Protein AF-A0AAV6C528-F1 (afdb_monomer_lite)

Sequence (82 aa):
MNKEERKQKEAELAACERFAEEAYDAMYEAHSSSDATGRYSDAKEAFYDAIRAARKLGLKGEVRRLEARLEHVKSVFRSQFS

Structure (mmCIF, N/CA/C/O backbone):
data_AF-A0AAV6C528-F1
#
_entry.id   AF-A0AAV6C528-F1
#
loop_
_atom_site.group_PDB
_atom_site.id
_atom_site.type_symbol
_atom_site.label_atom_id
_atom_site.label_alt_id
_atom_site.label_comp_id
_atom_site.label_asym_id
_atom_site.l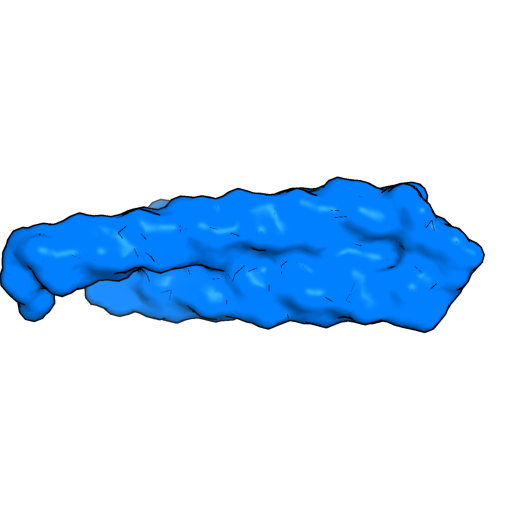abel_entity_id
_atom_site.label_seq_id
_atom_site.pdbx_PDB_ins_code
_atom_site.Cartn_x
_atom_site.Cartn_y
_atom_site.Cartn_z
_atom_site.occupancy
_atom_site.B_iso_or_equiv
_atom_site.auth_seq_id
_atom_site.auth_comp_id
_atom_site.auth_asym_id
_atom_site.auth_atom_id
_atom_site.pdbx_PDB_model_num
ATOM 1 N N . MET A 1 1 ? -9.945 7.359 18.909 1.00 84.25 1 MET A N 1
ATOM 2 C CA . MET A 1 1 ? -10.237 7.793 17.534 1.00 84.25 1 MET A CA 1
ATOM 3 C C . MET A 1 1 ? -11.711 8.135 17.452 1.00 84.25 1 MET A C 1
ATOM 5 O O . MET A 1 1 ? -12.533 7.273 17.754 1.00 84.25 1 MET A O 1
ATOM 9 N N . ASN A 1 2 ? -12.040 9.384 17.141 1.00 95.62 2 ASN A N 1
ATOM 10 C CA . ASN A 1 2 ? -13.419 9.816 16.916 1.00 95.62 2 ASN A CA 1
ATOM 11 C C . ASN A 1 2 ? -13.909 9.382 15.513 1.00 95.62 2 ASN A C 1
ATOM 13 O O . ASN A 1 2 ? -13.156 8.789 14.739 1.00 95.62 2 ASN A O 1
ATOM 17 N N . LYS A 1 3 ? -15.185 9.633 15.188 1.00 95.38 3 LYS A N 1
ATOM 18 C CA . LYS A 1 3 ? -15.774 9.208 13.903 1.00 95.38 3 LYS A CA 1
ATOM 19 C C . LYS A 1 3 ? -15.104 9.862 12.689 1.00 95.38 3 LYS A C 1
ATOM 21 O O . LYS A 1 3 ? -14.935 9.189 11.678 1.00 95.38 3 LYS A O 1
ATOM 26 N N . GLU A 1 4 ? -14.706 11.125 12.798 1.00 95.62 4 GLU A N 1
ATOM 27 C CA . GLU A 1 4 ? -14.087 11.865 11.696 1.00 95.62 4 GLU A CA 1
ATOM 28 C C . GLU A 1 4 ? -12.649 11.398 11.451 1.00 95.62 4 GLU A C 1
ATOM 30 O O . GLU A 1 4 ? -12.283 11.064 10.330 1.00 95.62 4 GLU A O 1
ATOM 35 N N . GLU A 1 5 ? -11.860 11.243 12.517 1.00 95.06 5 GLU A N 1
ATOM 36 C CA . GLU A 1 5 ? -10.512 10.666 12.452 1.00 95.06 5 GLU A CA 1
ATOM 37 C C . GLU A 1 5 ? -10.531 9.253 11.864 1.00 95.06 5 GLU A C 1
ATOM 39 O O . GLU A 1 5 ? -9.641 8.883 11.099 1.00 95.06 5 GLU A O 1
ATOM 44 N N . ARG A 1 6 ? -11.554 8.459 12.205 1.00 96.38 6 ARG A N 1
ATOM 45 C CA . ARG A 1 6 ? -11.741 7.126 11.633 1.00 96.38 6 ARG A CA 1
ATOM 46 C C . ARG A 1 6 ? -11.998 7.198 10.134 1.00 96.38 6 ARG A C 1
ATOM 48 O O . ARG A 1 6 ? -11.315 6.508 9.385 1.00 96.38 6 ARG A O 1
ATOM 55 N N . LYS A 1 7 ? -12.941 8.039 9.707 1.00 97.12 7 LYS A N 1
ATOM 56 C CA . LYS A 1 7 ? -13.284 8.217 8.293 1.00 97.12 7 LYS A CA 1
ATOM 57 C C . LYS A 1 7 ? -12.084 8.714 7.484 1.00 97.12 7 LYS A C 1
ATOM 59 O O . LYS A 1 7 ? -11.819 8.200 6.403 1.00 97.12 7 LYS A O 1
ATOM 64 N N . GLN A 1 8 ? -11.317 9.651 8.038 1.00 96.44 8 GLN A N 1
ATOM 65 C CA . GLN A 1 8 ? -10.083 10.135 7.427 1.00 96.44 8 GLN A CA 1
ATOM 66 C C . GLN A 1 8 ? -9.058 9.007 7.267 1.00 96.44 8 GLN A C 1
ATOM 68 O O . GLN A 1 8 ? -8.448 8.871 6.214 1.00 96.44 8 GLN A O 1
ATOM 73 N N . LYS A 1 9 ? -8.896 8.152 8.281 1.00 96.38 9 LYS A N 1
ATOM 74 C CA . LYS A 1 9 ? -7.988 6.999 8.209 1.00 96.38 9 LYS A CA 1
ATOM 75 C C . LYS A 1 9 ? -8.455 5.931 7.222 1.00 96.38 9 LYS A C 1
ATOM 77 O O . LYS A 1 9 ? -7.618 5.306 6.582 1.00 96.38 9 LYS A O 1
ATOM 82 N N . GLU A 1 10 ? -9.762 5.723 7.089 1.00 97.69 10 GLU A N 1
ATOM 83 C CA . GLU A 1 10 ? -10.342 4.841 6.068 1.00 97.69 10 GLU A CA 1
ATOM 84 C C . GLU A 1 10 ? -10.088 5.397 4.654 1.00 97.69 10 GLU A C 1
ATOM 86 O O . GLU A 1 10 ? -9.701 4.644 3.762 1.00 97.69 10 GLU A O 1
ATOM 91 N N . ALA A 1 11 ? -10.206 6.716 4.462 1.00 97.75 11 ALA A N 1
ATOM 92 C CA . ALA A 1 11 ? -9.870 7.374 3.200 1.00 97.75 11 ALA A CA 1
ATOM 93 C C . ALA A 1 11 ? -8.365 7.310 2.882 1.00 97.75 11 ALA A C 1
ATOM 95 O O . ALA A 1 11 ? -7.995 7.030 1.745 1.00 97.75 11 ALA A O 1
ATOM 96 N N . GLU A 1 12 ? -7.499 7.524 3.877 1.00 96.88 12 GLU A N 1
ATOM 97 C CA . GLU A 1 12 ? -6.048 7.351 3.735 1.00 96.88 12 GLU A CA 1
ATOM 98 C C . GLU A 1 12 ? -5.690 5.915 3.342 1.00 96.88 12 GLU A C 1
ATOM 100 O O . GLU A 1 12 ? -4.907 5.724 2.419 1.00 96.88 12 GLU A O 1
ATOM 105 N N . LEU A 1 13 ? -6.289 4.909 3.994 1.00 98.19 13 LEU A N 1
ATOM 106 C CA . LEU A 1 13 ? -6.084 3.500 3.648 1.00 98.19 13 LEU A CA 1
ATOM 107 C C . LEU A 1 13 ? -6.412 3.252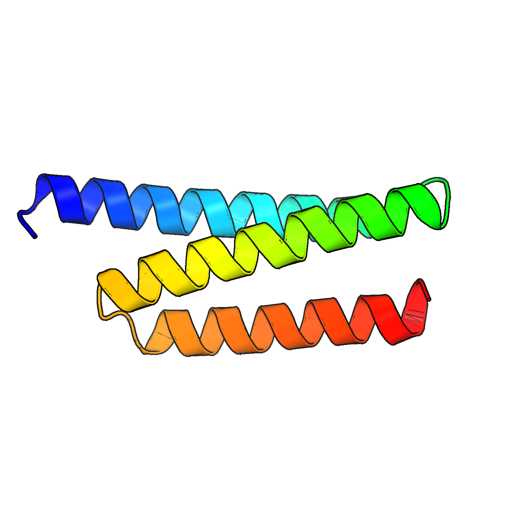 2.173 1.00 98.19 13 LEU A C 1
ATOM 109 O O . LEU A 1 13 ? -5.573 2.720 1.449 1.00 98.19 13 LEU A O 1
ATOM 113 N N . ALA A 1 14 ? -7.599 3.674 1.727 1.00 98.50 14 ALA A N 1
ATOM 114 C CA . ALA A 1 14 ? -8.041 3.478 0.349 1.00 98.50 14 ALA A CA 1
ATOM 115 C C . ALA A 1 14 ? -7.152 4.222 -0.663 1.00 98.50 14 ALA A C 1
ATOM 117 O O . ALA A 1 14 ? -6.859 3.698 -1.736 1.00 98.50 14 ALA A O 1
ATOM 118 N N . ALA A 1 15 ? -6.702 5.434 -0.326 1.00 98.50 15 ALA A N 1
ATOM 119 C CA . ALA A 1 15 ? -5.817 6.217 -1.182 1.00 98.50 15 ALA A CA 1
ATOM 120 C C . ALA A 1 15 ? -4.424 5.582 -1.303 1.00 98.50 15 ALA A C 1
ATOM 122 O O . ALA A 1 15 ? -3.906 5.480 -2.414 1.00 98.50 15 ALA A O 1
ATOM 123 N N . CYS A 1 16 ? -3.843 5.130 -0.187 1.00 98.62 16 CYS A N 1
ATOM 124 C CA . CYS A 1 16 ? -2.553 4.443 -0.173 1.00 98.62 16 CYS A CA 1
ATOM 125 C C . CYS A 1 16 ? -2.605 3.139 -0.972 1.00 98.62 16 CYS A C 1
ATOM 127 O O . CYS A 1 16 ? -1.709 2.886 -1.767 1.00 98.62 16 CYS A O 1
ATOM 129 N N . GLU A 1 17 ? -3.653 2.331 -0.798 1.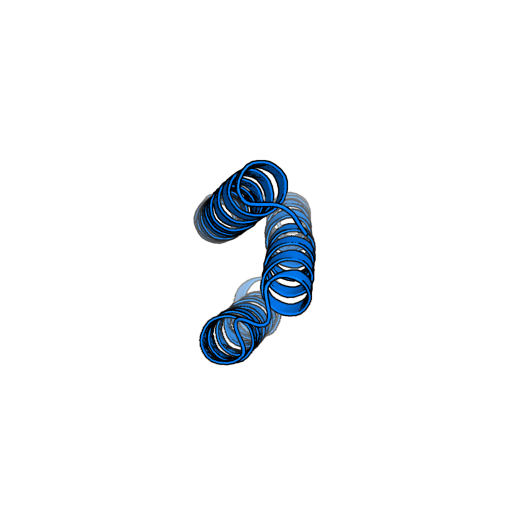00 98.69 17 GLU A N 1
ATOM 130 C CA . GLU A 1 17 ? -3.809 1.090 -1.558 1.00 98.69 17 GLU A CA 1
ATOM 131 C C . GLU A 1 17 ? -3.957 1.353 -3.058 1.00 98.69 17 GLU A C 1
ATOM 133 O O . GLU A 1 17 ? -3.262 0.730 -3.854 1.00 98.69 17 GLU A O 1
ATOM 138 N N . ARG A 1 18 ? -4.811 2.306 -3.451 1.00 98.75 18 ARG A N 1
ATOM 139 C CA . ARG A 1 18 ? -4.978 2.657 -4.864 1.00 98.75 18 ARG A CA 1
ATOM 140 C C . ARG A 1 18 ? -3.655 3.101 -5.486 1.00 98.75 18 ARG A C 1
ATOM 142 O O . ARG A 1 18 ? -3.299 2.610 -6.548 1.00 98.75 18 ARG A O 1
ATOM 149 N N . PHE A 1 19 ? -2.919 3.987 -4.816 1.00 98.75 19 PHE A N 1
ATOM 150 C CA . PHE A 1 19 ? -1.615 4.436 -5.303 1.00 98.75 19 PHE A CA 1
ATOM 151 C C . PHE A 1 19 ? -0.604 3.281 -5.381 1.00 98.75 19 PHE A C 1
ATOM 153 O O . PHE A 1 19 ? 0.182 3.216 -6.323 1.00 98.75 19 PHE A O 1
ATOM 160 N N . ALA A 1 20 ? -0.647 2.341 -4.432 1.00 98.69 20 ALA A N 1
ATOM 161 C CA . ALA A 1 20 ? 0.214 1.166 -4.453 1.00 98.69 20 ALA A CA 1
ATOM 162 C C . ALA A 1 20 ? -0.040 0.277 -5.681 1.00 98.69 20 ALA A C 1
ATOM 164 O O . ALA A 1 20 ? 0.909 -0.159 -6.330 1.00 98.69 20 ALA A O 1
ATOM 165 N N . GLU A 1 21 ? -1.311 0.031 -6.004 1.00 98.69 21 GLU A N 1
ATOM 166 C CA . GLU A 1 21 ? -1.705 -0.756 -7.176 1.00 98.69 21 GLU A CA 1
ATOM 167 C C . GLU A 1 21 ? -1.400 -0.011 -8.487 1.00 98.69 21 GLU A C 1
ATOM 169 O O . GLU A 1 21 ? -0.833 -0.604 -9.396 1.00 98.69 21 GLU A O 1
ATOM 174 N N . GLU A 1 22 ? -1.651 1.301 -8.565 1.00 98.69 22 GLU A N 1
ATOM 175 C CA . GLU A 1 22 ? -1.284 2.123 -9.732 1.00 98.69 22 GLU A CA 1
ATOM 176 C C . GLU A 1 22 ? 0.233 2.113 -9.991 1.00 98.69 22 GLU A C 1
ATOM 178 O O . GLU A 1 22 ? 0.677 2.013 -11.136 1.00 98.69 22 GLU A O 1
ATOM 183 N N . ALA A 1 23 ? 1.048 2.195 -8.935 1.00 98.62 23 ALA A N 1
ATOM 184 C CA . ALA A 1 23 ? 2.500 2.104 -9.048 1.00 98.62 23 ALA A CA 1
ATOM 185 C C . ALA A 1 23 ? 2.957 0.695 -9.461 1.00 98.62 23 ALA A C 1
ATOM 187 O O . ALA A 1 23 ? 3.890 0.562 -10.253 1.00 98.62 23 ALA A O 1
ATOM 188 N N . TYR A 1 24 ? 2.290 -0.351 -8.965 1.00 98.44 24 TYR A N 1
ATOM 189 C CA . TYR A 1 24 ? 2.540 -1.726 -9.393 1.00 98.44 24 TYR A CA 1
ATOM 190 C C . TYR A 1 24 ? 2.211 -1.933 -10.877 1.00 98.44 24 TYR A C 1
ATOM 192 O O . TYR A 1 24 ? 3.028 -2.506 -11.594 1.00 98.44 24 TYR A O 1
ATOM 200 N N . ASP A 1 25 ? 1.079 -1.422 -11.359 1.00 98.38 25 ASP A N 1
ATOM 201 C CA . ASP A 1 25 ? 0.712 -1.489 -12.776 1.00 98.38 25 ASP A CA 1
ATOM 202 C C . ASP A 1 25 ? 1.719 -0.711 -13.637 1.00 98.38 25 ASP A C 1
ATOM 204 O O . ASP A 1 25 ? 2.230 -1.225 -14.633 1.00 98.38 25 ASP A O 1
ATOM 208 N N . ALA A 1 26 ? 2.107 0.492 -13.202 1.00 98.12 26 ALA A N 1
ATOM 209 C CA . ALA A 1 26 ? 3.094 1.312 -13.902 1.00 98.12 26 ALA A CA 1
ATOM 210 C C . ALA A 1 26 ? 4.497 0.681 -13.964 1.00 98.12 26 ALA A C 1
ATOM 212 O O . ALA A 1 26 ? 5.301 1.070 -14.809 1.00 98.12 26 ALA A O 1
ATOM 213 N N . MET A 1 27 ? 4.807 -0.290 -13.099 1.00 97.50 27 MET A N 1
ATOM 214 C CA . MET A 1 27 ? 6.059 -1.046 -13.158 1.00 97.50 27 MET A CA 1
ATOM 215 C C . MET A 1 27 ? 6.187 -1.848 -14.462 1.00 97.50 27 MET A C 1
ATOM 217 O O . MET A 1 27 ? 7.296 -1.984 -14.972 1.00 97.50 27 MET A O 1
ATOM 221 N N . TYR A 1 28 ? 5.078 -2.343 -15.025 1.00 96.19 28 TYR A N 1
ATOM 222 C CA . TYR A 1 28 ? 5.080 -3.065 -16.306 1.00 96.19 28 TYR A CA 1
ATOM 223 C C . TYR A 1 28 ? 5.262 -2.144 -17.515 1.00 96.19 28 TYR A C 1
ATOM 225 O O . TYR A 1 28 ? 5.761 -2.581 -18.548 1.00 96.19 28 TYR A O 1
ATOM 233 N N . GLU A 1 29 ? 4.916 -0.868 -17.366 1.00 96.38 29 GLU A N 1
ATOM 234 C CA . GLU A 1 29 ? 5.090 0.160 -18.396 1.00 96.38 29 GLU A CA 1
ATOM 235 C C . GLU A 1 29 ? 6.471 0.837 -18.327 1.00 96.38 29 GLU A C 1
ATOM 237 O O . GLU A 1 29 ? 6.773 1.739 -19.110 1.00 96.38 29 GLU A O 1
ATOM 242 N N . ALA A 1 30 ? 7.326 0.426 -17.384 1.00 95.50 30 ALA A N 1
ATOM 243 C CA . ALA A 1 30 ? 8.628 1.036 -17.166 1.00 95.50 30 ALA A CA 1
ATOM 244 C C . ALA A 1 30 ? 9.567 0.841 -18.367 1.00 95.50 30 ALA A C 1
ATOM 246 O O . ALA A 1 30 ? 9.736 -0.258 -18.897 1.00 95.50 30 ALA A O 1
ATOM 247 N N . HIS A 1 31 ? 10.262 1.911 -18.757 1.00 93.31 31 HIS A N 1
ATOM 248 C CA . HIS A 1 31 ? 11.156 1.896 -19.926 1.00 93.31 31 HIS A CA 1
ATOM 249 C C . HIS A 1 31 ? 12.605 1.503 -19.597 1.00 93.31 31 HIS A C 1
ATOM 251 O O . HIS A 1 31 ? 13.455 1.431 -20.485 1.00 93.31 31 HIS A O 1
ATOM 257 N N . SER A 1 32 ? 12.917 1.280 -18.318 1.00 95.56 32 SER A N 1
ATOM 258 C CA . SER A 1 32 ? 14.239 0.845 -17.860 1.00 95.56 32 SER A CA 1
ATOM 259 C C . SER A 1 32 ? 14.160 0.136 -16.508 1.00 95.56 32 SER A C 1
ATOM 261 O O . SER A 1 32 ? 13.217 0.345 -15.746 1.00 95.56 32 SER A O 1
ATOM 263 N N . SER A 1 33 ? 15.193 -0.636 -16.160 1.00 93.56 33 SER A N 1
ATOM 264 C CA . SER A 1 33 ? 15.297 -1.298 -14.851 1.00 93.56 33 SER A CA 1
ATOM 265 C C . SER A 1 33 ? 15.284 -0.307 -13.680 1.00 93.56 33 SER A C 1
ATOM 267 O O . SER A 1 33 ? 14.708 -0.591 -12.630 1.00 93.56 33 SER A O 1
ATOM 269 N N . SER A 1 34 ? 15.880 0.878 -13.852 1.00 96.50 34 SER A N 1
ATOM 270 C CA . SER A 1 34 ? 15.873 1.931 -12.828 1.00 96.50 34 SER A CA 1
ATOM 271 C C . SER A 1 34 ? 14.479 2.525 -12.622 1.00 96.50 34 SER A C 1
ATOM 273 O O . SER A 1 34 ? 14.083 2.757 -11.483 1.00 96.50 34 SER A O 1
ATOM 275 N N . ASP A 1 35 ? 13.721 2.730 -13.702 1.00 97.50 35 ASP A N 1
ATOM 276 C CA . ASP A 1 35 ? 12.327 3.187 -13.631 1.00 97.50 35 ASP A CA 1
ATOM 277 C C . ASP A 1 35 ? 11.445 2.122 -12.962 1.00 97.50 35 ASP A C 1
ATOM 279 O O . ASP A 1 35 ? 10.770 2.419 -11.979 1.00 97.50 35 ASP A O 1
ATOM 283 N N . ALA A 1 36 ? 11.563 0.851 -13.369 1.00 97.81 36 ALA A N 1
ATOM 284 C CA . ALA A 1 36 ? 10.855 -0.263 -12.729 1.00 97.81 36 ALA A CA 1
ATOM 285 C C . ALA A 1 36 ? 11.167 -0.359 -11.223 1.00 97.81 36 ALA A C 1
ATOM 287 O O . ALA A 1 36 ? 10.269 -0.566 -10.409 1.00 97.81 36 ALA A O 1
ATOM 288 N N . THR A 1 37 ? 12.429 -0.141 -10.833 1.00 98.19 37 THR A N 1
ATOM 289 C CA . THR A 1 37 ? 12.846 -0.088 -9.421 1.00 98.19 37 THR A CA 1
ATOM 290 C C . THR A 1 37 ? 12.191 1.076 -8.672 1.00 98.19 37 THR A C 1
ATOM 292 O O . THR A 1 37 ? 11.773 0.905 -7.525 1.00 98.19 37 THR A O 1
ATOM 295 N N . GLY A 1 38 ? 12.071 2.243 -9.313 1.00 98.25 38 GLY A N 1
ATOM 296 C CA . GLY A 1 38 ? 11.347 3.395 -8.776 1.00 98.25 38 GLY A CA 1
ATOM 297 C C . GLY A 1 38 ? 9.874 3.074 -8.524 1.00 98.25 38 GLY A C 1
ATOM 298 O O . GLY A 1 38 ? 9.411 3.201 -7.392 1.00 98.25 38 GLY A O 1
ATOM 299 N N . ARG A 1 39 ? 9.172 2.543 -9.534 1.00 98.38 39 ARG A N 1
ATOM 300 C CA . ARG A 1 39 ? 7.754 2.148 -9.426 1.00 98.38 39 ARG A CA 1
ATOM 301 C C . ARG A 1 39 ? 7.516 1.082 -8.361 1.00 98.38 39 ARG A C 1
ATOM 303 O O . ARG A 1 39 ? 6.580 1.183 -7.572 1.00 98.38 39 ARG A O 1
ATOM 310 N N . TYR A 1 40 ? 8.405 0.094 -8.279 1.00 98.50 40 TYR A N 1
ATOM 311 C CA . TYR A 1 40 ? 8.380 -0.897 -7.208 1.00 98.50 40 TYR A CA 1
ATOM 312 C C . TYR A 1 40 ? 8.546 -0.260 -5.823 1.00 98.50 40 TYR A C 1
ATOM 314 O O . TYR A 1 40 ? 7.841 -0.638 -4.883 1.00 98.50 40 TYR A O 1
ATOM 322 N N . SER A 1 41 ? 9.468 0.697 -5.675 1.00 98.56 41 SER A N 1
ATOM 323 C CA . SER A 1 41 ? 9.661 1.405 -4.409 1.00 98.56 41 SER A CA 1
ATOM 324 C C . SER A 1 41 ? 8.397 2.161 -4.004 1.00 98.56 41 SER A C 1
ATOM 326 O O . SER A 1 41 ? 7.964 2.017 -2.861 1.00 98.56 41 SER A O 1
ATOM 328 N N . ASP A 1 42 ? 7.775 2.882 -4.939 1.00 98.69 42 ASP A N 1
ATOM 329 C CA . ASP A 1 42 ? 6.525 3.610 -4.706 1.00 98.69 42 ASP A CA 1
ATOM 330 C C . ASP A 1 42 ? 5.402 2.667 -4.257 1.00 98.69 42 ASP A C 1
ATOM 332 O O . ASP A 1 42 ? 4.790 2.888 -3.208 1.00 98.69 42 ASP A O 1
ATOM 336 N N . ALA A 1 43 ? 5.193 1.559 -4.978 1.00 98.69 43 ALA A N 1
ATOM 337 C CA . ALA A 1 43 ? 4.190 0.555 -4.624 1.00 98.69 43 ALA A CA 1
ATOM 338 C C . ALA A 1 43 ? 4.422 -0.014 -3.215 1.00 98.69 43 ALA A C 1
ATOM 340 O O . ALA A 1 43 ? 3.508 -0.108 -2.393 1.00 98.69 43 ALA A O 1
ATOM 341 N N . LYS A 1 44 ? 5.671 -0.376 -2.907 1.00 98.62 44 LYS A N 1
ATOM 342 C CA . LYS A 1 44 ? 6.059 -0.988 -1.633 1.00 98.62 44 LYS A CA 1
ATOM 343 C C . LYS A 1 44 ? 5.849 -0.036 -0.449 1.00 98.62 44 LYS A C 1
ATOM 345 O O . LYS A 1 44 ? 5.312 -0.466 0.572 1.00 98.62 44 LYS A O 1
ATOM 350 N N . GLU A 1 45 ? 6.257 1.228 -0.564 1.00 98.75 45 GLU A N 1
ATOM 351 C CA . GLU A 1 45 ? 6.049 2.219 0.504 1.00 98.75 45 GLU A CA 1
ATOM 352 C C . GLU A 1 45 ? 4.557 2.526 0.708 1.00 98.75 45 GLU A C 1
ATOM 354 O O . GLU A 1 45 ? 4.074 2.544 1.842 1.00 98.75 45 GLU A O 1
ATOM 359 N N . ALA A 1 46 ? 3.792 2.639 -0.379 1.00 98.75 46 ALA A N 1
ATOM 360 C CA . ALA A 1 46 ? 2.351 2.860 -0.323 1.00 98.75 46 ALA A CA 1
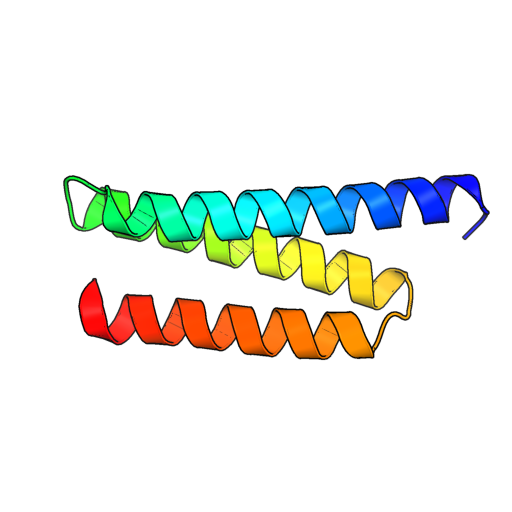ATOM 361 C C . ALA A 1 46 ? 1.595 1.710 0.367 1.00 98.75 46 ALA A C 1
ATOM 363 O O . ALA A 1 46 ? 0.738 1.950 1.224 1.00 98.75 46 ALA A O 1
ATOM 364 N N . PHE A 1 47 ? 1.963 0.452 0.088 1.00 98.81 47 PHE A N 1
ATOM 365 C CA . PHE A 1 47 ? 1.428 -0.697 0.823 1.00 98.81 47 PHE A CA 1
ATOM 366 C C . PHE A 1 47 ? 1.786 -0.653 2.311 1.00 98.81 47 PHE A C 1
ATOM 368 O O . PHE A 1 47 ? 0.938 -0.976 3.147 1.00 98.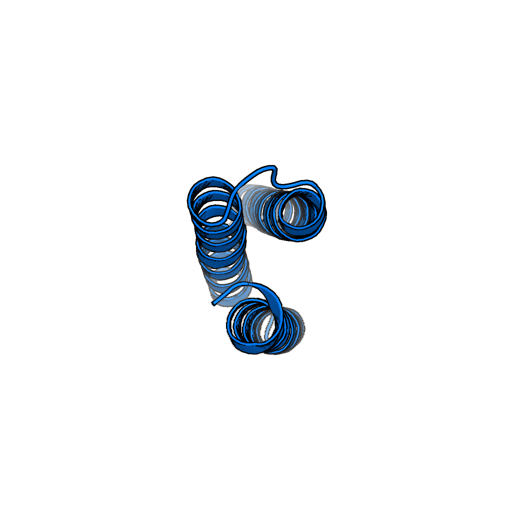81 47 PHE A O 1
ATOM 375 N N . TYR A 1 48 ? 3.005 -0.244 2.683 1.00 98.81 48 TYR A N 1
ATOM 376 C CA . TYR A 1 48 ? 3.358 -0.100 4.099 1.00 98.81 48 TYR A CA 1
ATOM 377 C C . TYR A 1 48 ? 2.500 0.949 4.808 1.00 98.81 48 TYR A C 1
ATOM 379 O O . TYR A 1 48 ? 2.073 0.714 5.946 1.00 98.81 48 TYR A O 1
ATOM 387 N N . ASP A 1 49 ? 2.202 2.068 4.151 1.00 98.62 49 ASP A N 1
ATOM 388 C CA . ASP A 1 49 ? 1.318 3.090 4.706 1.00 98.62 49 ASP A CA 1
ATOM 389 C C . ASP A 1 49 ? -0.137 2.613 4.807 1.00 98.62 49 ASP A C 1
ATOM 391 O O . ASP A 1 49 ? -0.756 2.788 5.864 1.00 98.62 49 ASP 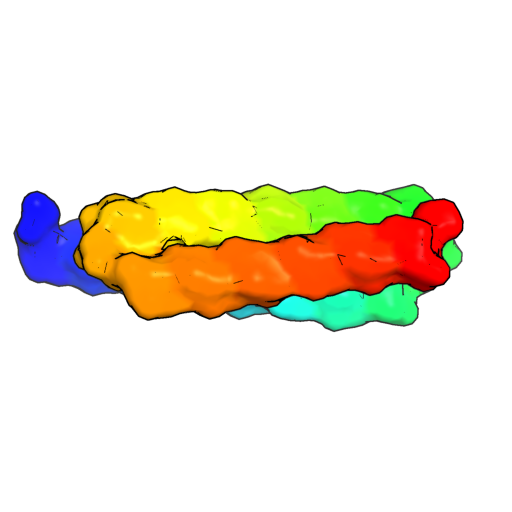A O 1
ATOM 395 N N . ALA A 1 50 ? -0.650 1.896 3.801 1.00 98.69 50 ALA A N 1
ATOM 396 C CA . ALA A 1 50 ? -1.971 1.264 3.858 1.00 98.69 50 ALA A CA 1
ATOM 397 C C . ALA A 1 50 ? -2.070 0.255 5.020 1.00 98.69 50 ALA A C 1
ATOM 399 O O . ALA A 1 50 ? -3.011 0.300 5.819 1.00 98.69 50 ALA A O 1
ATOM 400 N N . ILE A 1 51 ? -1.059 -0.607 5.194 1.00 98.75 51 ILE A N 1
ATOM 401 C CA . ILE A 1 51 ? -0.978 -1.570 6.306 1.00 98.75 51 ILE A CA 1
ATOM 402 C C . ILE A 1 51 ? -0.950 -0.837 7.651 1.00 98.75 51 ILE A C 1
ATOM 404 O O . ILE A 1 51 ? -1.632 -1.234 8.602 1.00 98.75 51 ILE A O 1
ATOM 408 N N . ARG A 1 52 ? -0.184 0.254 7.760 1.00 98.31 52 ARG A N 1
ATOM 409 C CA . ARG A 1 52 ? -0.109 1.068 8.979 1.00 98.31 52 ARG A CA 1
ATOM 410 C C . ARG A 1 52 ? -1.461 1.704 9.308 1.00 98.31 52 ARG A C 1
ATOM 412 O O . ARG A 1 52 ? -1.849 1.700 10.479 1.00 98.31 52 ARG A O 1
ATOM 419 N N . ALA A 1 53 ? -2.186 2.214 8.312 1.00 98.06 53 ALA A N 1
ATOM 420 C CA . ALA A 1 53 ? -3.538 2.744 8.482 1.00 98.06 53 ALA A CA 1
ATOM 421 C C . ALA A 1 53 ? -4.522 1.644 8.921 1.00 98.06 53 ALA A C 1
ATOM 423 O O . ALA A 1 53 ? -5.205 1.803 9.935 1.00 98.06 53 ALA A O 1
ATOM 424 N N . ALA A 1 54 ? -4.514 0.486 8.254 1.00 98.44 54 ALA A N 1
ATOM 425 C CA . ALA A 1 54 ? -5.356 -0.663 8.594 1.00 98.44 54 ALA A CA 1
ATOM 426 C C . ALA A 1 54 ? -5.115 -1.169 10.028 1.00 98.44 54 ALA A C 1
ATOM 428 O O . ALA A 1 54 ? -6.067 -1.444 10.765 1.00 98.44 54 ALA A O 1
ATOM 429 N N . ARG A 1 55 ? -3.848 -1.222 10.469 1.00 98.12 55 ARG A N 1
ATOM 430 C CA . ARG A 1 55 ? -3.477 -1.565 11.854 1.00 98.12 55 ARG A CA 1
ATOM 431 C C . ARG A 1 55 ? -4.040 -0.557 12.857 1.00 98.12 55 ARG A C 1
ATOM 433 O O . ARG A 1 55 ? -4.612 -0.975 13.861 1.00 98.12 55 ARG A O 1
ATOM 440 N N . LYS A 1 56 ? -3.941 0.750 12.577 1.00 97.06 56 LYS A N 1
ATOM 441 C CA . LYS A 1 56 ? -4.510 1.815 13.430 1.00 97.06 56 LYS A CA 1
ATOM 442 C C . LYS A 1 56 ? -6.039 1.741 13.523 1.00 97.06 56 LYS A C 1
ATOM 444 O O . LYS A 1 56 ? -6.596 2.036 14.576 1.00 97.06 56 LYS A O 1
ATOM 449 N N . LEU A 1 57 ? -6.705 1.318 12.449 1.00 97.69 57 LEU A N 1
ATOM 450 C CA . LEU A 1 57 ? -8.156 1.106 12.398 1.00 97.69 57 LEU A CA 1
ATOM 451 C C . LEU A 1 57 ? -8.607 -0.223 13.041 1.00 97.69 57 LEU A C 1
ATOM 453 O O . LEU A 1 57 ? -9.806 -0.444 13.212 1.00 97.69 57 LEU A O 1
ATOM 457 N N . GLY A 1 58 ? -7.675 -1.120 13.389 1.00 97.81 58 GLY A N 1
ATOM 458 C CA . GLY A 1 58 ? -7.980 -2.453 13.919 1.00 97.81 58 GLY A CA 1
ATOM 459 C C . GLY A 1 58 ? -8.511 -3.444 12.872 1.00 97.81 58 GLY A C 1
ATOM 460 O O . GLY A 1 58 ? -9.053 -4.490 13.233 1.00 97.81 58 GLY A O 1
ATOM 461 N N . LEU A 1 59 ? -8.351 -3.149 11.579 1.00 98.25 59 LEU A N 1
ATOM 462 C CA . LEU A 1 59 ? -8.875 -3.942 10.464 1.00 98.25 59 LEU A CA 1
ATOM 463 C C . LEU A 1 59 ? -7.957 -5.133 10.148 1.00 98.25 59 LEU A C 1
ATOM 465 O O . LEU A 1 59 ? -7.247 -5.157 9.149 1.00 98.25 59 LEU A O 1
ATOM 469 N N . LYS A 1 60 ? -7.958 -6.154 11.013 1.00 98.31 60 LYS A N 1
ATOM 470 C CA . LYS A 1 60 ? -7.047 -7.315 10.902 1.00 98.31 60 LYS A CA 1
ATOM 471 C C . LYS A 1 60 ? -7.167 -8.090 9.579 1.00 98.31 60 LYS A C 1
ATOM 473 O O . LYS A 1 60 ? -6.187 -8.689 9.148 1.00 98.31 60 LYS A O 1
ATOM 478 N N . GLY A 1 61 ? -8.358 -8.119 8.974 1.00 98.31 61 GLY A N 1
ATOM 479 C CA . GLY A 1 61 ? -8.577 -8.727 7.657 1.00 98.31 61 GLY A CA 1
ATOM 480 C C . GLY A 1 61 ? -7.822 -7.979 6.560 1.00 98.31 61 GLY A C 1
ATOM 481 O O . GLY A 1 61 ? -7.035 -8.590 5.844 1.00 98.31 61 GLY A O 1
ATOM 482 N N . GLU A 1 62 ? -7.979 -6.654 6.529 1.00 98.44 62 GLU A N 1
ATOM 483 C CA . GLU A 1 62 ? -7.284 -5.770 5.587 1.00 98.44 62 GLU A CA 1
ATOM 484 C C . GLU A 1 62 ? -5.771 -5.830 5.752 1.00 98.44 62 GLU A C 1
ATOM 486 O O . GLU A 1 62 ? -5.058 -5.948 4.766 1.00 98.44 62 GLU A O 1
ATOM 491 N N . VAL A 1 63 ? -5.269 -5.852 6.991 1.00 98.81 63 VAL A N 1
ATOM 492 C CA . VAL A 1 63 ? -3.828 -6.009 7.247 1.00 98.81 63 VAL A CA 1
ATOM 493 C C . VAL A 1 63 ? -3.282 -7.267 6.572 1.00 98.81 63 VAL A C 1
ATOM 495 O O . VAL A 1 63 ? -2.311 -7.175 5.830 1.00 98.81 63 VAL A O 1
ATOM 498 N N . ARG A 1 64 ? -3.931 -8.424 6.763 1.00 98.81 64 ARG A N 1
ATOM 499 C CA . ARG A 1 64 ? -3.484 -9.682 6.142 1.00 98.81 64 ARG A CA 1
ATOM 500 C C . ARG A 1 64 ? -3.579 -9.647 4.619 1.00 98.81 64 ARG A C 1
ATOM 502 O O . ARG A 1 64 ? -2.695 -10.170 3.948 1.00 98.81 64 ARG A O 1
ATOM 509 N N . ARG A 1 65 ? -4.645 -9.050 4.076 1.00 98.75 65 ARG A N 1
ATOM 510 C CA . ARG A 1 65 ? -4.849 -8.914 2.627 1.00 98.75 65 ARG A CA 1
ATOM 511 C C . ARG A 1 65 ? -3.749 -8.058 1.998 1.00 98.75 65 ARG A C 1
ATOM 513 O O . ARG A 1 65 ? -3.137 -8.480 1.022 1.00 98.75 65 ARG A O 1
ATOM 520 N N . LEU A 1 66 ? -3.468 -6.901 2.594 1.00 98.81 66 LEU A N 1
ATOM 521 C CA . LEU A 1 66 ? -2.440 -5.970 2.134 1.00 98.81 66 LEU A CA 1
ATOM 522 C C . LEU A 1 66 ? -1.030 -6.554 2.293 1.00 98.81 66 LEU A C 1
ATOM 524 O O . LEU A 1 66 ? -0.208 -6.401 1.398 1.00 98.81 66 LEU A O 1
ATOM 528 N N . GLU A 1 67 ? -0.748 -7.272 3.384 1.00 98.81 67 GLU A N 1
ATOM 529 C CA . GLU A 1 67 ? 0.528 -7.980 3.567 1.00 98.81 67 GLU A CA 1
ATOM 530 C C . GLU A 1 67 ? 0.736 -9.061 2.497 1.00 98.81 67 GLU A C 1
ATOM 532 O O . GLU A 1 67 ? 1.803 -9.123 1.889 1.00 98.81 67 GLU A O 1
ATOM 537 N N . ALA A 1 68 ? -0.289 -9.870 2.208 1.00 98.81 68 ALA A N 1
ATOM 538 C CA . ALA A 1 68 ? -0.217 -10.881 1.154 1.00 98.81 68 ALA A CA 1
ATOM 539 C C . ALA A 1 68 ? -0.013 -10.252 -0.234 1.00 98.81 68 ALA A C 1
ATOM 541 O O . ALA A 1 68 ? 0.789 -10.746 -1.030 1.00 98.81 68 ALA A O 1
ATOM 542 N N . ARG A 1 69 ? -0.703 -9.140 -0.516 1.00 98.69 69 ARG A N 1
ATOM 543 C CA . ARG A 1 69 ? -0.550 -8.404 -1.775 1.00 98.69 69 ARG A CA 1
ATOM 544 C C . ARG A 1 69 ? 0.847 -7.801 -1.913 1.00 98.69 69 ARG A C 1
ATOM 546 O O . ARG A 1 69 ? 1.471 -7.960 -2.958 1.00 98.69 69 ARG A O 1
ATOM 553 N N . LEU A 1 70 ? 1.375 -7.200 -0.850 1.00 98.81 70 LEU A N 1
ATOM 554 C CA . LEU A 1 70 ? 2.735 -6.672 -0.819 1.00 98.81 70 LEU A CA 1
ATOM 555 C C . LEU A 1 70 ? 3.779 -7.770 -1.070 1.00 98.81 70 LEU A C 1
ATOM 557 O O . LEU A 1 70 ? 4.704 -7.565 -1.853 1.00 98.81 70 LEU A O 1
ATOM 561 N N . GLU A 1 71 ? 3.644 -8.942 -0.447 1.00 98.81 71 GLU A N 1
ATOM 562 C CA . GLU A 1 71 ? 4.565 -10.057 -0.707 1.00 98.81 71 GLU A CA 1
ATOM 563 C C . GLU A 1 71 ? 4.487 -10.554 -2.152 1.00 98.81 71 GLU A C 1
ATOM 565 O O . GLU A 1 71 ? 5.524 -10.836 -2.758 1.00 98.81 71 GLU A O 1
ATOM 570 N N . HIS A 1 72 ? 3.293 -10.577 -2.749 1.00 98.62 72 HIS A N 1
ATOM 571 C CA . HIS A 1 72 ? 3.148 -10.858 -4.174 1.00 98.62 72 HIS A CA 1
ATOM 572 C C . HIS A 1 72 ? 3.904 -9.837 -5.038 1.00 98.62 72 HIS A C 1
ATOM 574 O O . HIS A 1 72 ? 4.715 -10.240 -5.872 1.00 98.62 72 HIS A O 1
ATOM 580 N N . VAL A 1 73 ? 3.717 -8.534 -4.804 1.00 98.44 73 VAL A N 1
ATOM 581 C CA . VAL A 1 73 ? 4.422 -7.471 -5.544 1.00 98.44 73 VAL A CA 1
ATOM 582 C C . VAL A 1 73 ? 5.940 -7.613 -5.410 1.00 98.44 73 VAL A C 1
ATOM 584 O O . VAL A 1 73 ? 6.659 -7.589 -6.409 1.00 98.44 73 VAL A O 1
ATOM 587 N N . LYS A 1 74 ? 6.442 -7.857 -4.194 1.00 98.62 74 LYS A N 1
ATOM 588 C CA . LYS A 1 74 ? 7.870 -8.113 -3.953 1.00 98.62 74 LYS A CA 1
ATOM 589 C C . LYS A 1 74 ? 8.379 -9.356 -4.693 1.00 98.62 74 LYS A C 1
ATOM 591 O O . LYS A 1 74 ? 9.513 -9.357 -5.169 1.00 98.62 74 LYS A O 1
ATOM 596 N N . SER A 1 75 ? 7.587 -10.427 -4.766 1.00 98.56 75 SER A N 1
ATOM 597 C CA . SER A 1 75 ? 7.938 -11.645 -5.510 1.00 98.56 75 SER A CA 1
ATOM 598 C C . SER A 1 75 ? 7.995 -11.392 -7.016 1.00 98.56 75 SER A C 1
ATOM 600 O O . SER A 1 75 ? 8.923 -11.852 -7.680 1.00 98.56 75 SER A O 1
ATOM 602 N N . VAL A 1 76 ? 7.031 -10.645 -7.559 1.00 98.25 76 VAL A N 1
ATOM 603 C CA . VAL A 1 76 ? 6.992 -10.281 -8.982 1.00 98.25 76 VAL A CA 1
ATOM 604 C C . VAL A 1 76 ? 8.210 -9.444 -9.345 1.00 98.25 76 VAL A C 1
ATOM 606 O O . VAL A 1 76 ? 8.939 -9.816 -10.260 1.00 98.25 76 VAL A O 1
ATOM 609 N N . PHE A 1 77 ? 8.501 -8.389 -8.578 1.00 98.06 77 PHE A N 1
ATOM 610 C CA . PHE A 1 77 ? 9.674 -7.551 -8.819 1.00 98.06 77 PHE A CA 1
ATOM 611 C C . PHE A 1 77 ? 10.967 -8.379 -8.871 1.00 98.06 77 PHE A C 1
ATOM 613 O O . PHE A 1 77 ? 11.711 -8.312 -9.843 1.00 98.06 77 PHE A O 1
ATOM 620 N N . ARG A 1 78 ? 11.192 -9.245 -7.873 1.00 97.44 78 ARG A N 1
ATOM 621 C CA . ARG A 1 78 ? 12.395 -10.096 -7.813 1.00 97.44 78 ARG A CA 1
ATOM 622 C C . ARG A 1 78 ? 12.502 -11.129 -8.932 1.00 97.44 78 ARG A C 1
ATOM 624 O O . ARG A 1 78 ? 13.605 -11.584 -9.197 1.00 97.44 78 ARG A O 1
ATOM 631 N N . SER A 1 79 ? 11.385 -11.559 -9.515 1.00 97.31 79 SER A N 1
ATOM 632 C CA . SER A 1 79 ? 11.380 -12.613 -10.539 1.00 97.31 79 SER A CA 1
ATOM 633 C C . SER A 1 79 ? 11.357 -12.080 -11.968 1.00 97.31 79 SER A C 1
ATOM 635 O O . SER A 1 79 ? 11.762 -12.803 -12.872 1.00 97.31 79 SER A O 1
ATOM 637 N N . GLN A 1 80 ? 10.878 -10.852 -12.178 1.00 96.38 80 GLN A N 1
ATOM 638 C CA . GLN A 1 80 ? 10.652 -10.299 -13.517 1.00 96.38 80 GLN A CA 1
ATOM 639 C C . GLN A 1 80 ? 11.441 -9.013 -13.803 1.00 96.38 80 GLN A C 1
ATOM 641 O O . GLN A 1 80 ? 11.622 -8.676 -14.968 1.00 96.38 80 GLN A O 1
ATOM 646 N N . PHE A 1 81 ? 11.912 -8.298 -12.775 1.00 93.12 81 PHE A N 1
ATOM 647 C CA . PHE A 1 81 ? 12.488 -6.952 -12.920 1.00 93.12 81 PHE A CA 1
ATOM 648 C C . PHE A 1 81 ? 13.855 -6.773 -12.239 1.00 93.12 81 PHE A C 1
ATOM 650 O O . PHE A 1 81 ? 14.434 -5.688 -12.329 1.00 93.12 81 PHE A O 1
ATOM 657 N N . SER A 1 82 ? 14.363 -7.808 -11.561 1.00 81.75 82 SER A N 1
ATOM 658 C CA . SER A 1 82 ? 15.659 -7.826 -10.868 1.00 81.75 82 SER A CA 1
ATOM 659 C C . SER A 1 82 ? 16.667 -8.747 -11.538 1.00 81.75 82 SER A C 1
ATOM 661 O O . SER A 1 82 ? 16.247 -9.676 -12.258 1.00 81.75 82 SER A O 1
#

pLDDT: mean 97.41, std 2.64, range [81.75, 98.81]

Secondary structure (DSSP, 8-state):
--HHHHHHHHHHHHHHHHHHHHHHHHHHT-SSHHHHHHHHHHHHHHHHHHHHHHHHHT-HHHHHHHHHHHHHHHHHHHHHT-

Foldseek 3Di:
DDPVVLVVLVVLLVVLQVQLVVLLVCLVVDPDLVSNVVSLVSNLVSLVSSLVSCVVNVVVVSNVVSVVVSVVSVVCCVPPRD

Radius of gyration: 13.77 Å; chains: 1; bounding box: 32×24×38 Å